Protein 5BPZ (pdb70)

Structure (mmCIF, N/CA/C/O backbone):
data_5BPZ
#
_entry.id   5BPZ
#
_cell.length_a   40.972
_cell.length_b   57.297
_cell.length_c   63.616
_cell.angle_alpha   90.000
_cell.angle_beta   90.000
_cell.angle_gamma   90.000
#
_symmetry.space_group_name_H-M   'P 21 21 2'
#
loop_
_entity.id
_entity.type
_entity.pdbx_description
1 polymer 'Anapc5 protein'
2 non-polymer 1,2-ETHANEDIOL
3 water water
#
loop_
_atom_site.group_PDB
_atom_site.id
_atom_site.type_symbol
_atom_site.label_atom_id
_atom_site.label_alt_id
_atom_site.label_comp_id
_atom_site.label_asym_id
_atom_site.label_entity_id
_atom_site.label_seq_id
_atom_site.pdbx_PDB_ins_code
_atom_site.Cartn_x
_atom_site.Cartn_y
_atom_site.Cartn_z
_atom_site.occupancy
_atom_site.B_iso_or_equiv
_atom_site.auth_seq_id
_atom_site.auth_comp_id
_atom_site.auth_asym_id
_atom_site.auth_atom_id
_atom_site.pdbx_PDB_model_num
ATOM 1 N N . TRP A 1 29 ? 20.782 24.182 23.763 1.00 79.78 29 TRP A N 1
ATOM 2 C CA . TRP A 1 29 ? 21.831 24.093 22.746 1.00 78.24 29 TRP A CA 1
ATOM 3 C C . TRP A 1 29 ? 21.936 22.686 22.130 1.00 72.89 29 TRP A C 1
ATOM 4 O O . TRP A 1 29 ? 22.250 22.560 20.945 1.00 70.04 29 TRP A O 1
ATOM 15 N N . VAL A 1 30 ? 21.661 21.641 22.931 1.00 64.94 30 VAL A N 1
ATOM 16 C CA . VAL A 1 30 ? 21.660 20.248 22.482 1.00 60.62 30 VAL A CA 1
ATOM 17 C C . VAL A 1 30 ? 20.330 20.031 21.757 1.00 58.94 30 VAL A C 1
ATOM 18 O O . VAL A 1 30 ? 19.274 20.219 22.358 1.00 58.93 30 VAL A O 1
ATOM 22 N N . THR A 1 31 ? 20.386 19.680 20.464 1.00 50.17 31 THR A N 1
ATOM 23 C CA . THR A 1 31 ? 19.196 19.448 19.641 1.00 47.55 31 THR A CA 1
ATOM 24 C C . THR A 1 31 ? 19.237 18.045 18.998 1.00 46.88 31 THR A C 1
ATOM 25 O O . THR A 1 31 ? 20.319 17.453 18.947 1.00 44.73 31 THR A O 1
ATOM 29 N N . PRO A 1 32 ? 18.100 17.517 18.451 1.00 41.77 32 PRO A N 1
ATOM 30 C CA . PRO A 1 32 ? 18.150 16.205 17.764 1.00 39.41 32 PRO A CA 1
ATOM 31 C C . PRO A 1 32 ? 19.166 16.121 16.609 1.00 40.32 32 PRO A C 1
ATOM 32 O O . PRO A 1 32 ? 19.714 15.044 16.374 1.00 38.79 32 PRO A O 1
ATOM 36 N N . TYR A 1 33 ? 19.451 17.247 15.916 1.00 36.17 33 TYR A N 1
ATOM 37 C CA . TYR A 1 33 ? 20.474 17.280 14.862 1.00 35.20 33 TYR A CA 1
ATOM 38 C C . TYR A 1 33 ? 21.867 17.024 15.474 1.00 37.54 33 TYR A C 1
ATOM 39 O O . TYR A 1 33 ? 22.655 16.253 14.913 1.00 35.60 33 TYR A O 1
ATOM 48 N N . LYS A 1 34 ? 22.165 17.699 16.609 1.00 34.33 34 LYS A N 1
ATOM 49 C CA . LYS A 1 34 ? 23.445 17.588 17.322 1.00 34.25 34 LYS A CA 1
ATOM 50 C C . LYS A 1 34 ? 23.658 16.158 17.820 1.00 37.03 34 LYS A C 1
ATOM 51 O O . LYS A 1 34 ? 24.777 15.665 17.746 1.00 36.06 34 LYS A O 1
ATOM 57 N N . ILE A 1 35 ? 22.572 15.485 18.276 1.00 34.18 35 ILE A N 1
ATOM 58 C CA . ILE A 1 35 ? 22.560 14.084 18.736 1.00 33.67 35 ILE A CA 1
ATOM 59 C C . ILE A 1 35 ? 22.934 13.177 17.559 1.00 34.76 35 ILE A C 1
ATOM 60 O O . ILE A 1 35 ? 23.773 12.281 17.695 1.00 34.79 35 ILE A O 1
ATOM 65 N N . SER A 1 36 ? 22.343 13.458 16.395 1.00 29.31 36 SER A N 1
ATOM 66 C CA . SER A 1 36 ? 22.579 12.740 15.144 1.00 27.89 36 SER A CA 1
ATOM 67 C C . SER A 1 36 ? 24.044 12.860 14.692 1.00 31.68 36 SER A C 1
ATOM 68 O O . SER A 1 36 ? 24.620 11.900 14.183 1.00 30.65 36 SER A O 1
ATOM 71 N N . VAL A 1 37 ? 24.662 14.018 14.947 1.00 30.60 37 VAL A N 1
ATOM 72 C CA . VAL A 1 37 ? 26.079 14.266 14.656 1.00 30.27 37 VAL A CA 1
ATOM 73 C C . VAL A 1 37 ? 26.955 13.432 15.618 1.00 34.74 37 VAL A C 1
ATOM 74 O O . VAL A 1 37 ? 27.934 12.825 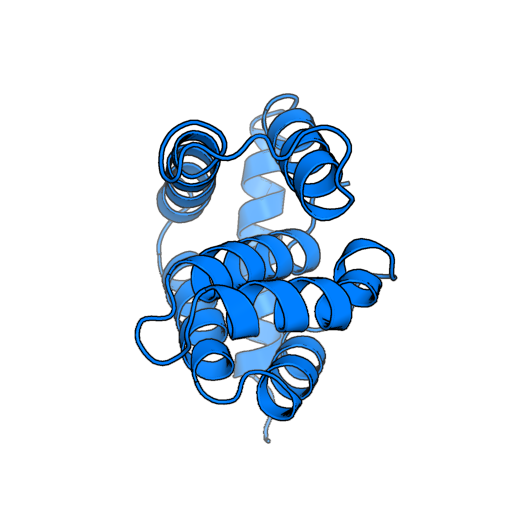15.183 1.00 33.76 37 VAL A O 1
ATOM 78 N N . LEU A 1 38 ? 26.553 13.347 16.898 1.00 31.83 38 LEU A N 1
ATOM 79 C CA . LEU A 1 38 ? 27.233 12.522 17.901 1.00 32.23 38 LEU A CA 1
ATOM 80 C C . LEU A 1 38 ? 27.165 11.053 17.491 1.00 35.85 38 LEU A C 1
ATOM 81 O O . LEU A 1 38 ? 28.178 10.372 17.558 1.00 36.85 38 LEU A O 1
ATOM 86 N N . VAL A 1 39 ? 25.983 10.583 1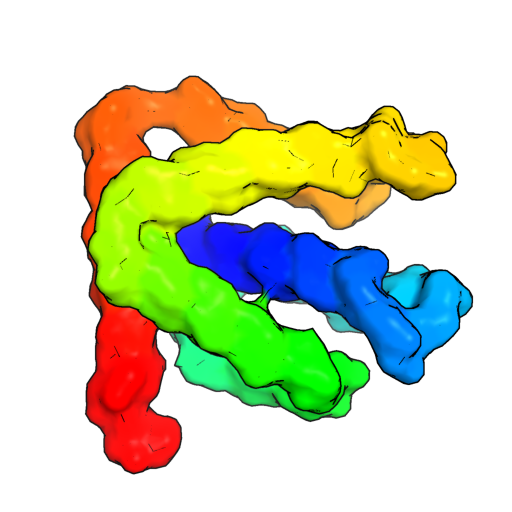7.021 1.00 33.39 39 VAL A N 1
ATOM 87 C CA . VAL A 1 39 ? 25.736 9.219 16.512 1.00 32.40 39 VAL A CA 1
ATOM 88 C C . VAL A 1 39 ? 26.689 8.984 15.318 1.00 35.62 39 VAL A C 1
ATOM 89 O O . VAL A 1 39 ? 27.340 7.940 15.248 1.00 35.65 39 VAL A O 1
ATOM 93 N N . LEU A 1 40 ? 26.7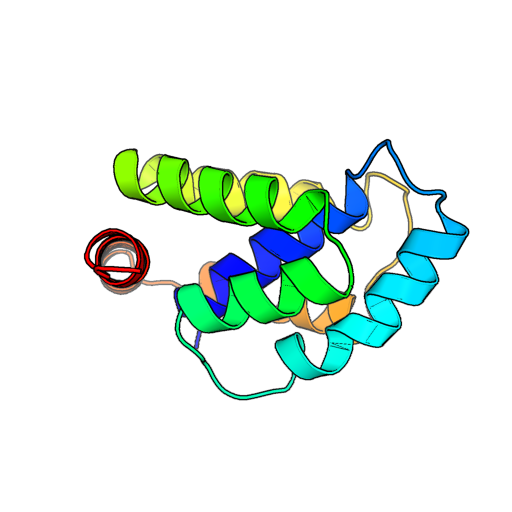79 9.969 14.403 1.00 30.49 40 LEU A N 1
ATOM 94 C CA . LEU A 1 40 ? 27.674 9.896 13.260 1.00 30.13 40 LEU A CA 1
ATOM 95 C C . LEU A 1 40 ? 29.143 9.785 13.700 1.00 33.79 40 LEU A C 1
ATOM 96 O O . LEU A 1 40 ? 29.868 8.936 13.175 1.00 31.58 40 LEU A O 1
ATOM 101 N N . LEU A 1 41 ? 29.561 10.605 14.677 1.00 32.17 41 LEU A N 1
ATOM 102 C CA . LEU A 1 41 ? 30.933 10.557 15.182 1.00 33.81 41 LEU A CA 1
ATOM 103 C C . LEU A 1 41 ? 31.219 9.205 15.819 1.00 37.32 41 LEU A C 1
ATOM 104 O O . LEU A 1 41 ? 32.262 8.615 15.548 1.00 37.67 41 LEU A O 1
ATOM 109 N N . SER A 1 42 ? 30.252 8.670 16.573 1.00 34.45 42 SER A N 1
ATOM 110 C CA . SER A 1 42 ? 30.372 7.356 17.207 1.00 35.13 42 SER A CA 1
ATOM 111 C C . SER A 1 42 ? 30.504 6.236 16.157 1.00 39.29 42 SER A C 1
ATOM 112 O O . SER A 1 42 ? 31.425 5.417 16.250 1.00 38.30 42 SER A O 1
ATOM 115 N N . GLU A 1 43 ? 29.598 6.229 15.148 1.00 34.99 43 GLU A N 1
ATOM 116 C CA . GLU A 1 43 ? 29.586 5.250 14.065 1.00 34.51 43 GLU A CA 1
ATOM 117 C C . GLU A 1 43 ? 30.832 5.320 13.199 1.00 38.80 43 GLU A C 1
ATOM 118 O O . GLU A 1 43 ? 31.293 4.287 12.710 1.00 38.68 43 GLU A O 1
ATOM 124 N N . MET A 1 44 ? 31.399 6.521 13.039 1.00 36.44 44 MET A N 1
ATOM 125 C CA . MET A 1 44 ? 32.623 6.697 12.263 1.00 36.82 44 MET A CA 1
ATOM 126 C C . MET A 1 44 ? 33.814 6.036 12.962 1.00 38.96 44 MET A C 1
ATOM 127 O O . MET A 1 44 ? 34.607 5.379 12.298 1.00 38.52 44 MET A O 1
ATOM 132 N N . SER A 1 45 ? 33.927 6.188 14.298 1.00 35.49 45 SER A N 1
ATOM 133 C CA . SER A 1 45 ? 35.036 5.608 15.049 1.00 36.09 45 SER A CA 1
ATOM 134 C C . SER A 1 45 ? 34.972 4.081 15.120 1.00 40.26 45 SER A C 1
ATOM 135 O O . SER A 1 45 ? 36.004 3.439 15.198 1.00 40.54 45 SER A O 1
ATOM 138 N N . LYS A 1 46 ? 33.773 3.515 15.049 1.00 37.50 46 LYS A N 1
ATOM 139 C CA . LYS A 1 46 ? 33.510 2.078 15.141 1.00 37.74 46 LYS A CA 1
ATOM 140 C C . LYS A 1 46 ? 33.614 1.339 13.803 1.00 41.76 46 LYS A C 1
ATOM 141 O O . LYS A 1 46 ? 33.712 0.113 13.811 1.00 44.79 46 LYS A O 1
ATOM 147 N N . ASN A 1 47 ? 33.534 2.057 12.668 1.00 35.80 47 ASN A N 1
ATOM 148 C CA . ASN A 1 47 ? 33.552 1.487 11.312 1.00 35.39 47 ASN A CA 1
ATOM 149 C C . ASN A 1 47 ? 34.681 0.455 11.109 1.00 36.51 47 ASN A C 1
ATOM 150 O O . ASN A 1 47 ? 35.855 0.804 11.124 1.00 34.79 47 ASN A O 1
ATOM 155 N N . THR A 1 48 ? 34.309 -0.813 10.952 1.00 32.70 48 THR A N 1
ATOM 156 C CA . THR A 1 48 ? 35.257 -1.919 10.777 1.00 33.53 48 THR A CA 1
ATOM 157 C C . THR A 1 48 ? 35.718 -2.093 9.309 1.00 38.15 48 THR A C 1
ATOM 158 O O . THR A 1 48 ? 36.574 -2.930 9.040 1.00 38.36 48 THR A O 1
ATOM 162 N N . LYS A 1 49 ? 35.145 -1.324 8.370 1.00 36.53 49 LYS A N 1
ATOM 163 C CA . LYS A 1 49 ? 35.426 -1.479 6.940 1.00 37.77 49 LYS A CA 1
ATOM 164 C C . LYS A 1 49 ? 36.414 -0.465 6.365 1.00 41.79 49 LYS A C 1
ATOM 165 O O . LYS A 1 49 ? 36.772 -0.575 5.189 1.00 43.53 49 LYS A O 1
ATOM 171 N N . ILE A 1 50 ? 36.900 0.478 7.186 1.00 36.98 50 ILE A N 1
ATOM 172 C CA . ILE A 1 50 ? 37.910 1.455 6.771 1.00 36.93 50 ILE A CA 1
ATOM 173 C C . ILE A 1 50 ? 39.041 1.514 7.794 1.00 38.06 50 ILE A C 1
ATOM 174 O O . ILE A 1 50 ? 38.835 1.226 8.977 1.00 35.92 50 ILE A O 1
ATOM 179 N N . SER A 1 51 ? 40.239 1.856 7.330 1.00 34.63 51 SER A N 1
ATOM 180 C CA . SER A 1 51 ? 41.429 1.938 8.169 1.00 34.41 51 SER A CA 1
ATOM 181 C C . SER A 1 51 ? 41.373 3.161 9.094 1.00 39.04 51 SER A C 1
ATOM 182 O O . SER A 1 51 ? 40.599 4.095 8.842 1.00 38.92 51 SER A O 1
ATOM 185 N N . LEU A 1 52 ? 42.231 3.179 10.124 1.00 34.88 52 LEU A N 1
ATOM 186 C CA . LEU A 1 52 ? 42.343 4.314 11.046 1.00 35.55 52 LEU A CA 1
ATOM 187 C C .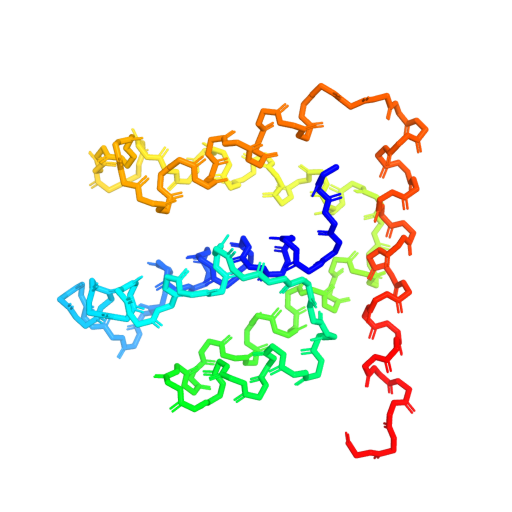 LEU A 1 52 ? 42.785 5.604 10.290 1.00 40.06 52 LEU A C 1
ATOM 188 O O . LEU A 1 52 ? 42.278 6.692 10.572 1.00 39.93 52 LEU A O 1
ATOM 193 N N . VAL A 1 53 ? 43.673 5.459 9.297 1.00 36.28 53 VAL A N 1
ATOM 194 C CA . VAL A 1 53 ? 44.115 6.573 8.465 1.00 37.22 53 VAL A CA 1
ATOM 195 C C . VAL A 1 53 ? 42.910 7.200 7.711 1.00 41.57 53 VAL A C 1
ATOM 196 O O . VAL A 1 53 ? 42.724 8.417 7.761 1.00 41.91 53 VAL A O 1
ATOM 200 N N . GLU A 1 54 ? 42.075 6.358 7.066 1.00 39.01 54 GLU A N 1
ATOM 201 C CA . GLU A 1 54 ? 40.872 6.769 6.326 1.00 38.92 54 GLU A CA 1
ATOM 202 C C . GLU A 1 54 ? 39.869 7.434 7.275 1.00 41.53 54 GLU A C 1
ATOM 203 O O . GLU A 1 54 ? 39.210 8.388 6.884 1.00 42.17 54 GLU A O 1
ATOM 209 N N . LYS A 1 55 ? 39.783 6.948 8.526 1.00 36.76 55 LYS A N 1
ATOM 210 C CA . LYS A 1 55 ? 38.905 7.500 9.570 1.00 35.59 55 LYS A CA 1
ATOM 211 C C . LYS A 1 55 ? 39.338 8.915 9.931 1.00 40.13 55 LYS A C 1
ATOM 212 O O . LYS A 1 55 ? 38.487 9.774 10.123 1.00 39.27 55 LYS A O 1
ATOM 218 N N . ARG A 1 56 ? 40.667 9.149 10.016 1.00 38.30 56 ARG A N 1
ATOM 219 C CA . ARG A 1 56 ? 41.240 10.451 10.336 1.00 40.01 56 ARG A CA 1
ATOM 220 C C . ARG A 1 56 ? 40.947 11.463 9.225 1.00 46.21 56 ARG A C 1
ATOM 221 O O . ARG A 1 56 ? 40.599 12.608 9.525 1.00 46.39 56 ARG A O 1
ATOM 229 N N . ARG A 1 57 ? 40.991 11.004 7.950 1.00 44.14 57 ARG A N 1
ATOM 230 C CA . ARG A 1 57 ? 40.681 11.814 6.768 1.00 45.74 57 ARG A CA 1
ATOM 231 C C . ARG A 1 57 ? 39.199 12.177 6.795 1.00 51.42 57 ARG A C 1
ATOM 232 O O . ARG A 1 57 ? 38.860 13.340 6.615 1.00 53.26 57 ARG A O 1
ATOM 240 N N . LEU A 1 58 ? 38.323 11.187 7.051 1.00 47.73 58 LEU A N 1
ATOM 241 C CA . LEU A 1 58 ? 36.876 11.389 7.112 1.00 48.01 58 LEU A CA 1
ATOM 242 C C . LEU A 1 58 ? 36.435 12.339 8.226 1.00 53.95 58 LEU A C 1
ATOM 243 O O . LEU A 1 58 ? 35.494 13.104 8.015 1.00 54.49 58 LEU A O 1
ATOM 248 N N . ASN A 1 59 ? 37.132 12.324 9.387 1.00 49.07 59 ASN A N 1
ATOM 249 C CA . ASN A 1 59 ? 36.861 13.229 10.509 1.00 48.29 59 ASN A CA 1
ATOM 250 C C . ASN A 1 59 ? 37.134 14.687 10.128 1.00 54.45 59 ASN A C 1
ATOM 251 O O . ASN A 1 59 ? 36.504 15.581 10.694 1.00 54.33 59 ASN A O 1
ATOM 256 N N . LYS A 1 60 ? 38.068 14.926 9.171 1.00 52.35 60 LYS A N 1
ATOM 257 C CA . LYS A 1 60 ? 38.387 16.265 8.666 1.00 53.70 60 LYS A CA 1
ATOM 258 C C . LYS A 1 60 ? 37.249 16.729 7.734 1.00 55.98 60 LYS A C 1
ATOM 259 O O . LYS A 1 60 ? 36.825 17.882 7.802 1.00 56.04 60 LYS A O 1
ATOM 265 N N . GLN A 1 61 ? 36.774 15.826 6.862 1.00 51.63 61 GLN A N 1
ATOM 266 C CA . GLN A 1 61 ? 35.715 16.085 5.888 1.00 52.28 61 GLN A CA 1
ATOM 267 C C . GLN A 1 61 ? 34.369 16.410 6.565 1.00 54.46 61 GLN A C 1
ATOM 268 O O . GLN A 1 61 ? 33.580 17.183 6.018 1.00 54.43 61 GLN A O 1
ATOM 274 N N . ILE A 1 62 ? 34.144 15.853 7.770 1.00 49.83 62 ILE A N 1
ATOM 275 C CA . ILE A 1 62 ? 32.911 15.975 8.549 1.00 48.04 62 ILE A CA 1
ATOM 276 C C . ILE A 1 62 ? 32.822 17.268 9.385 1.00 50.79 62 ILE A C 1
ATOM 277 O O . ILE A 1 62 ? 31.706 17.659 9.735 1.00 49.93 62 ILE A O 1
ATOM 282 N N . LEU A 1 63 ? 33.960 17.951 9.649 1.00 47.38 63 LEU A N 1
ATOM 283 C CA . LEU A 1 63 ? 34.031 19.167 10.477 1.00 48.04 63 LEU A CA 1
ATOM 284 C C . LEU A 1 63 ? 32.929 20.236 10.211 1.00 51.22 63 LEU A C 1
ATOM 285 O O . LEU A 1 63 ? 32.376 20.697 11.213 1.00 50.91 63 LEU A O 1
ATOM 290 N N . PRO A 1 64 ? 32.532 20.613 8.953 1.00 46.49 64 PRO A N 1
ATOM 291 C CA . PRO A 1 64 ? 31.439 21.604 8.788 1.00 45.88 64 PRO A CA 1
ATOM 292 C C . PRO A 1 64 ? 30.083 21.236 9.418 1.00 45.58 64 PRO A C 1
ATOM 293 O O . PRO A 1 64 ? 29.288 22.133 9.673 1.00 46.38 64 PRO A O 1
ATOM 297 N N . LEU A 1 65 ? 29.816 19.936 9.656 1.00 38.67 65 LEU A N 1
ATOM 298 C CA . LEU A 1 65 ? 28.585 19.446 10.284 1.00 37.14 65 LEU A CA 1
ATOM 299 C C . LEU A 1 65 ? 28.535 19.800 11.781 1.00 43.61 65 LEU A C 1
ATOM 300 O O . LEU A 1 65 ? 27.453 19.990 12.337 1.00 42.49 65 LEU A O 1
ATOM 305 N N . LEU A 1 66 ? 29.713 19.880 12.417 1.00 42.24 66 LEU A N 1
ATOM 306 C CA . LEU A 1 66 ? 29.890 20.182 13.833 1.00 44.02 66 LEU A CA 1
ATOM 307 C C . LEU A 1 66 ? 29.793 21.686 14.073 1.00 51.92 66 LEU A C 1
ATOM 308 O O . LEU A 1 66 ? 29.364 22.124 15.141 1.00 52.07 66 LEU A O 1
ATOM 313 N N . GLN A 1 67 ? 30.187 22.467 13.064 1.00 51.68 67 GLN A N 1
ATOM 314 C CA . GLN A 1 67 ? 30.245 23.926 13.088 1.00 55.44 67 GLN A CA 1
ATOM 315 C C . GLN A 1 67 ? 29.023 24.635 12.476 1.00 60.36 67 GLN A C 1
ATOM 316 O O . GLN A 1 67 ? 28.739 25.777 12.837 1.00 63.34 67 GLN A O 1
ATOM 322 N N . GLY A 1 68 ? 28.338 23.968 11.554 1.00 54.48 68 GLY A N 1
ATOM 323 C CA . GLY A 1 68 ? 27.210 24.533 10.822 1.00 54.96 68 GLY A CA 1
ATOM 324 C C . GLY A 1 68 ? 25.880 24.594 11.550 1.00 57.68 68 GLY A C 1
ATOM 325 O O . GLY A 1 68 ? 25.782 24.194 12.716 1.00 56.90 68 GLY A O 1
ATOM 326 N N . PRO A 1 69 ? 24.824 25.104 10.872 1.00 53.33 69 PRO A N 1
ATOM 327 C CA . PRO A 1 69 ? 23.502 25.160 11.522 1.00 52.39 69 PRO A CA 1
ATOM 328 C C . PRO A 1 69 ? 22.783 23.815 11.457 1.00 51.22 69 PRO A C 1
ATOM 329 O O . PRO A 1 69 ? 23.226 22.914 10.746 1.00 47.64 69 PRO A O 1
ATOM 333 N N . ASP A 1 70 ? 21.681 23.675 12.218 1.00 47.06 70 ASP A N 1
ATOM 334 C CA . ASP A 1 70 ? 20.876 22.453 12.258 1.00 43.73 70 ASP A CA 1
ATOM 335 C C . ASP A 1 70 ? 20.215 22.209 10.914 1.00 45.04 70 ASP A C 1
ATOM 336 O O . ASP A 1 70 ? 19.842 23.156 10.224 1.00 46.43 70 ASP A O 1
ATOM 341 N N . MET A 1 71 ? 20.093 20.940 10.537 1.00 38.17 71 MET A N 1
ATOM 342 C CA . MET A 1 71 ? 19.422 20.538 9.302 1.00 37.28 71 MET A CA 1
ATOM 343 C C . MET A 1 71 ? 18.541 19.329 9.620 1.00 39.40 71 MET A C 1
ATOM 344 O O . MET A 1 71 ? 18.690 18.741 10.683 1.00 37.88 71 MET A O 1
ATOM 349 N N . THR A 1 72 ? 17.632 18.961 8.709 1.00 36.86 72 THR A N 1
ATOM 350 C CA . THR A 1 72 ? 16.756 17.800 8.890 1.00 35.44 72 THR A CA 1
ATOM 351 C C . THR A 1 72 ? 17.593 16.499 8.878 1.00 37.33 72 THR A C 1
ATOM 352 O O . THR A 1 72 ? 18.701 16.479 8.326 1.00 36.06 72 THR A O 1
ATOM 356 N N . LEU A 1 73 ? 17.045 15.407 9.444 1.00 32.57 73 LEU A N 1
ATOM 357 C CA . LEU A 1 73 ? 17.715 14.111 9.414 1.00 31.42 73 LEU A CA 1
ATOM 358 C C . LEU A 1 73 ? 17.942 13.650 7.937 1.00 36.08 73 LEU A C 1
ATOM 359 O O . LEU A 1 73 ? 18.988 13.098 7.625 1.00 35.77 73 LEU A O 1
ATOM 364 N N . SER A 1 74 ? 16.960 13.894 7.060 1.00 33.72 74 SER A N 1
ATOM 365 C CA . SER A 1 74 ? 16.971 13.544 5.637 1.00 34.84 74 SER A CA 1
ATOM 366 C C . SER A 1 74 ? 18.192 14.133 4.931 1.00 37.06 74 SER A C 1
ATOM 367 O O . SER A 1 74 ? 18.889 13.403 4.223 1.00 37.25 74 SER A O 1
ATOM 370 N N . LYS A 1 75 ? 18.490 15.426 5.185 1.00 32.75 75 LYS A N 1
ATOM 371 C CA . LYS A 1 75 ? 19.645 16.110 4.603 1.00 32.62 75 LYS A CA 1
ATOM 372 C C . LYS A 1 75 ? 20.953 15.573 5.162 1.00 34.90 75 LYS A C 1
ATOM 373 O O . LYS A 1 75 ? 21.893 15.346 4.400 1.00 33.99 75 LYS A O 1
ATOM 379 N N . LEU A 1 76 ? 21.009 15.355 6.483 1.00 30.88 76 LEU A N 1
ATOM 380 C CA . LEU A 1 76 ? 22.197 14.818 7.137 1.00 29.62 76 LEU A CA 1
ATOM 381 C C . LEU A 1 76 ? 22.557 13.445 6.586 1.00 33.61 76 LEU A C 1
ATOM 382 O O . LEU A 1 76 ? 23.715 13.233 6.247 1.00 34.69 76 LEU A O 1
ATOM 387 N N . ILE A 1 77 ? 21.572 12.543 6.441 1.00 30.19 77 ILE A N 1
ATOM 388 C CA . ILE A 1 77 ? 21.795 11.190 5.896 1.00 30.48 77 ILE A CA 1
ATOM 389 C C . ILE A 1 77 ? 22.293 11.263 4.450 1.00 35.27 77 ILE A C 1
ATOM 390 O O . ILE A 1 77 ? 23.175 10.489 4.078 1.00 36.74 77 ILE A O 1
ATOM 395 N N . LYS A 1 78 ? 21.749 12.205 3.644 1.00 32.86 78 LYS A N 1
ATOM 396 C CA . LYS A 1 78 ? 22.165 12.390 2.248 1.00 34.81 78 LYS A CA 1
ATOM 397 C C . LYS A 1 78 ? 23.640 12.791 2.177 1.00 38.36 78 LYS A C 1
ATOM 398 O O . LYS A 1 78 ? 24.386 12.201 1.412 1.00 39.19 78 LYS A O 1
ATOM 404 N N . ILE A 1 79 ? 24.074 13.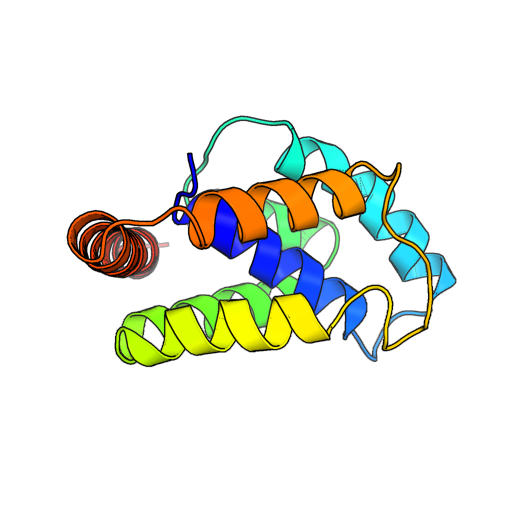699 3.058 1.00 35.86 79 ILE A N 1
ATOM 405 C CA . ILE A 1 79 ? 25.473 14.132 3.159 1.00 36.58 79 ILE A CA 1
ATOM 406 C C . ILE A 1 79 ? 26.384 12.957 3.553 1.00 42.33 79 ILE A C 1
ATOM 407 O O . ILE A 1 79 ? 27.406 12.741 2.902 1.00 45.22 79 ILE A O 1
ATOM 412 N N . VAL A 1 80 ? 26.005 12.198 4.601 1.00 37.24 80 VAL A N 1
ATOM 413 C CA . VAL A 1 80 ? 26.760 11.041 5.110 1.00 36.60 80 VAL A CA 1
ATOM 414 C C . VAL A 1 80 ? 26.883 9.942 4.033 1.00 41.83 80 VAL A C 1
ATOM 415 O O . VAL A 1 80 ? 27.938 9.330 3.926 1.00 41.25 80 VAL A O 1
ATOM 419 N N . GLU A 1 81 ? 25.824 9.730 3.221 1.00 39.92 81 GLU A N 1
ATOM 420 C CA . GLU A 1 81 ? 25.792 8.752 2.122 1.00 43.82 81 GLU A CA 1
ATOM 421 C C . GLU A 1 81 ? 26.867 9.047 1.074 1.00 51.21 81 GLU A C 1
ATOM 422 O O . GLU A 1 81 ? 27.426 8.120 0.493 1.00 52.50 81 GLU A O 1
ATOM 428 N N . GLU A 1 82 ? 27.151 10.340 0.839 1.00 49.83 82 GLU A N 1
ATOM 429 C CA . GLU A 1 82 ? 28.144 10.779 -0.139 1.00 53.58 82 GLU A CA 1
ATOM 430 C C . GLU A 1 82 ? 29.589 10.461 0.236 1.00 61.39 82 GLU A C 1
ATOM 431 O O . GLU A 1 82 ? 30.349 10.065 -0.642 1.00 64.82 82 GLU A O 1
ATOM 437 N N . CYS A 1 83 ? 29.982 10.664 1.506 1.00 57.99 83 CYS A N 1
ATOM 438 C CA . CYS A 1 83 ? 31.369 10.452 1.929 1.00 60.70 83 CYS A CA 1
ATOM 439 C C . CYS A 1 83 ? 31.613 9.153 2.711 1.00 64.43 83 CYS A C 1
ATOM 440 O O . CYS A 1 83 ? 32.697 8.586 2.591 1.00 65.17 83 CYS A O 1
ATOM 443 N N . CYS A 1 84 ? 30.636 8.705 3.522 1.00 59.63 84 CYS A N 1
ATOM 444 C CA . CYS A 1 84 ? 30.717 7.473 4.315 1.00 59.78 84 CYS A CA 1
ATOM 445 C C . CYS A 1 84 ? 29.497 6.586 3.946 1.00 59.38 84 CYS A C 1
ATOM 446 O O . CYS A 1 84 ? 28.543 6.521 4.726 1.00 54.76 84 CYS A O 1
ATOM 449 N N . PRO A 1 85 ? 29.461 5.938 2.759 1.00 58.62 85 PRO A N 1
ATOM 450 C CA . PRO A 1 85 ? 28.261 5.157 2.382 1.00 59.52 85 PRO A CA 1
ATOM 451 C C . PRO A 1 85 ? 27.858 4.037 3.345 1.00 62.59 85 PRO A C 1
ATOM 452 O O . PRO A 1 85 ? 26.664 3.765 3.477 1.00 61.72 85 PRO A O 1
ATOM 456 N N . ASN A 1 86 ? 28.843 3.431 4.044 1.00 60.07 86 ASN A N 1
ATOM 457 C CA . ASN A 1 86 ? 28.638 2.366 5.032 1.00 61.00 86 ASN A CA 1
ATOM 458 C C . ASN A 1 86 ? 27.830 2.871 6.238 1.00 61.15 86 ASN A C 1
ATOM 459 O O . ASN A 1 86 ? 26.708 2.400 6.466 1.00 62.76 86 ASN A O 1
ATOM 464 N N . VAL A 1 87 ? 28.387 3.861 6.970 1.00 51.68 87 VAL A N 1
ATOM 465 C CA . VAL A 1 87 ? 27.849 4.386 8.226 1.00 47.75 87 VAL A CA 1
ATOM 466 C C . VAL A 1 87 ? 26.524 5.150 8.073 1.00 47.57 87 VAL A C 1
ATOM 467 O O . VAL A 1 87 ? 25.823 5.249 9.066 1.00 45.21 87 VAL A O 1
ATOM 471 N N . SER A 1 88 ? 26.176 5.684 6.885 1.00 45.00 88 SER A N 1
ATOM 472 C CA . SER A 1 88 ? 24.914 6.427 6.691 1.00 43.83 88 SER A CA 1
ATOM 473 C C . SER A 1 88 ? 23.683 5.669 7.208 1.00 47.67 88 SER A C 1
ATOM 474 O O . SER A 1 88 ? 22.890 6.241 7.966 1.00 45.61 88 SER A O 1
ATOM 477 N N . SER A 1 89 ? 23.571 4.366 6.855 1.00 45.79 89 SER A N 1
ATOM 478 C CA . SER A 1 89 ? 22.476 3.499 7.283 1.00 46.46 89 SER A CA 1
ATOM 479 C C . SER A 1 89 ? 22.557 3.222 8.767 1.00 47.78 89 SER A C 1
ATOM 480 O O . SER A 1 89 ? 21.530 3.244 9.440 1.00 48.12 89 SER A O 1
ATOM 483 N N . SER A 1 90 ? 23.769 2.963 9.281 1.00 42.84 90 SER A N 1
ATOM 484 C CA . SER A 1 90 ? 24.012 2.666 10.690 1.00 42.33 90 SER A CA 1
ATOM 485 C C . SER A 1 90 ? 23.618 3.843 11.564 1.00 42.74 90 SER A C 1
ATOM 486 O O . SER A 1 90 ? 23.084 3.642 12.654 1.00 44.16 90 SER A O 1
ATOM 489 N N . VAL A 1 91 ? 23.888 5.064 11.088 1.00 36.16 91 VAL A N 1
ATOM 490 C CA . VAL A 1 91 ? 23.544 6.317 11.758 1.00 34.01 91 VAL A CA 1
ATOM 491 C C . VAL A 1 91 ? 22.015 6.423 11.795 1.00 36.72 91 VAL A C 1
ATOM 492 O O . VAL A 1 91 ? 21.443 6.621 12.870 1.00 35.90 91 VAL A O 1
ATOM 496 N N . HIS A 1 92 ? 21.372 6.246 10.621 1.00 34.34 92 HIS A N 1
ATOM 497 C CA . HIS A 1 92 ? 19.923 6.314 10.439 1.00 36.43 92 HIS A CA 1
ATOM 498 C C . HIS A 1 92 ? 19.154 5.342 11.351 1.00 41.78 92 HIS A C 1
ATOM 499 O O . HIS A 1 92 ? 18.222 5.769 12.040 1.00 41.33 92 HIS A O 1
ATOM 506 N N . ILE A 1 93 ? 19.576 4.059 11.388 1.00 40.51 93 ILE A N 1
ATOM 507 C CA . ILE A 1 93 ? 18.947 3.005 12.199 1.00 42.90 93 ILE A CA 1
ATOM 508 C C . ILE A 1 93 ? 19.204 3.221 13.700 1.00 46.31 93 ILE A C 1
ATOM 509 O O . ILE A 1 93 ? 18.348 2.867 14.508 1.00 48.09 93 ILE A O 1
ATOM 514 N N . ARG A 1 94 ? 20.363 3.788 14.077 1.00 41.56 94 ARG A N 1
ATOM 515 C CA . ARG A 1 94 ? 20.664 4.048 15.491 1.00 42.17 94 ARG A CA 1
ATOM 516 C C . ARG A 1 94 ? 19.695 5.100 16.059 1.00 44.93 94 ARG A C 1
ATOM 517 O O . ARG A 1 94 ? 19.218 4.939 17.182 1.00 46.81 94 ARG A O 1
ATOM 525 N N . ILE A 1 95 ? 19.422 6.169 15.285 1.00 38.32 95 ILE A N 1
ATOM 526 C CA . ILE A 1 95 ? 18.482 7.225 15.668 1.00 37.89 95 ILE A CA 1
ATOM 527 C C . ILE A 1 95 ? 17.080 6.626 15.697 1.00 43.89 95 ILE A C 1
ATOM 528 O O . ILE A 1 95 ? 16.381 6.794 16.693 1.00 45.95 95 ILE A O 1
ATOM 533 N N . LYS A 1 96 ? 16.723 5.842 14.656 1.00 41.70 96 LYS A N 1
ATOM 534 C CA . LYS A 1 96 ? 15.456 5.105 14.540 1.00 45.02 96 LYS A CA 1
ATOM 535 C C . LYS A 1 96 ? 15.157 4.286 15.814 1.00 52.96 96 LYS A C 1
ATOM 536 O O . LYS A 1 96 ? 14.052 4.380 16.338 1.00 52.74 96 LYS A O 1
ATOM 542 N N . LEU A 1 97 ? 16.150 3.504 16.306 1.00 52.54 97 LEU A N 1
ATOM 543 C CA . LEU A 1 97 ? 16.014 2.663 17.500 1.00 56.83 97 LEU A CA 1
ATOM 544 C C . LEU A 1 97 ? 15.898 3.482 18.775 1.00 62.38 97 LEU A C 1
ATOM 545 O O . LEU A 1 97 ? 15.171 3.088 19.683 1.00 65.98 97 LEU A O 1
ATOM 550 N N . MET A 1 98 ? 16.609 4.619 18.841 1.00 56.67 98 MET A N 1
ATOM 551 C CA . MET A 1 98 ? 16.551 5.541 19.973 1.00 56.87 98 MET A CA 1
ATOM 552 C C . MET A 1 98 ? 15.155 6.177 20.046 1.00 60.70 98 MET A C 1
ATOM 553 O O . MET A 1 98 ? 14.559 6.215 21.120 1.00 63.50 98 MET A O 1
ATOM 558 N N . ALA A 1 99 ? 14.630 6.635 18.887 1.00 53.87 99 ALA A N 1
ATOM 559 C CA . ALA A 1 99 ? 13.313 7.260 18.731 1.00 53.38 99 ALA A CA 1
ATOM 560 C C . ALA A 1 99 ? 12.171 6.257 18.950 1.00 60.19 99 ALA A C 1
ATOM 561 O O . ALA A 1 99 ? 11.159 6.613 19.556 1.00 61.54 99 ALA A O 1
ATOM 563 N N . GLU A 1 100 ? 12.345 5.002 18.489 1.00 58.37 100 GLU A N 1
ATOM 564 C CA . GLU A 1 100 ? 11.352 3.927 18.649 1.00 62.55 100 GLU A CA 1
ATOM 565 C C . GLU A 1 100 ? 11.500 3.180 19.986 1.00 71.18 100 GLU A C 1
ATOM 566 O O . GLU A 1 100 ? 10.744 2.244 20.257 1.00 75.81 100 GLU A O 1
ATOM 572 N N . GLY A 1 101 ? 12.443 3.628 20.816 1.00 66.00 101 GLY A N 1
ATOM 573 C CA . GLY A 1 101 ? 12.693 3.062 22.136 1.00 69.85 101 GLY A CA 1
ATOM 574 C C . GLY A 1 101 ? 11.988 3.836 23.233 1.00 75.65 101 GLY A C 1
ATOM 575 O O . GLY A 1 101 ? 10.780 4.084 23.147 1.00 76.86 101 GLY A O 1
ATOM 576 N N . GLU A 1 102 ? 12.748 4.230 24.269 1.00 71.93 102 GLU A N 1
ATOM 577 C CA . GLU A 1 102 ? 12.269 4.998 25.428 1.00 74.39 102 GLU A CA 1
ATOM 578 C C . GLU A 1 102 ? 13.298 6.079 25.783 1.00 73.77 102 GLU A C 1
ATOM 579 O O . GLU A 1 102 ? 14.385 6.079 25.206 1.00 69.25 102 GLU A O 1
ATOM 585 N N . LEU A 1 103 ? 12.963 6.996 26.724 1.00 72.28 103 LEU A N 1
ATOM 586 C CA . LEU A 1 103 ? 13.859 8.072 27.165 1.00 70.62 103 LEU A CA 1
ATOM 587 C C . LEU A 1 103 ? 15.220 7.521 27.600 1.00 73.85 103 LEU A C 1
ATOM 588 O O . LEU A 1 103 ? 16.238 8.094 27.225 1.00 68.57 103 LEU A O 1
ATOM 593 N N . LYS A 1 104 ? 15.228 6.378 28.331 1.00 76.16 104 LYS A N 1
ATOM 594 C CA . LYS A 1 104 ? 16.436 5.682 28.804 1.00 77.71 104 LYS A CA 1
ATOM 595 C C . LYS A 1 104 ? 17.446 5.377 27.685 1.00 77.13 104 LYS A C 1
ATOM 596 O O . LYS A 1 104 ? 18.648 5.391 27.941 1.00 76.21 104 LYS A O 1
ATOM 602 N N . ASP A 1 105 ? 16.952 5.116 26.454 1.00 70.33 105 ASP A N 1
ATOM 603 C CA . ASP A 1 105 ? 17.782 4.803 25.290 1.00 65.65 105 ASP A CA 1
ATOM 604 C C . ASP A 1 105 ? 18.618 5.992 24.833 1.00 63.16 105 ASP A C 1
ATOM 605 O O . ASP A 1 105 ? 19.742 5.794 24.371 1.00 60.15 105 ASP A O 1
ATOM 610 N N . MET A 1 106 ? 18.088 7.226 25.002 1.00 57.97 106 MET A N 1
ATOM 611 C CA . MET A 1 106 ? 18.807 8.458 24.683 1.00 53.89 106 MET A CA 1
ATOM 612 C C . MET A 1 106 ? 19.862 8.710 25.767 1.00 59.44 106 MET A C 1
ATOM 613 O O . MET A 1 106 ? 20.998 9.028 25.434 1.00 56.96 106 MET A O 1
ATOM 618 N N . GLU A 1 107 ? 19.491 8.517 27.056 1.00 61.30 107 GLU A N 1
ATOM 619 C CA . GLU A 1 107 ? 20.365 8.671 28.232 1.00 64.08 107 GLU A CA 1
ATOM 620 C C . GLU A 1 107 ? 21.532 7.674 28.187 1.00 68.32 107 GLU A C 1
ATOM 621 O O . GLU A 1 107 ? 22.660 8.036 28.533 1.00 68.91 107 GLU A O 1
ATOM 627 N N . GLN A 1 108 ? 21.255 6.425 27.757 1.00 64.70 108 GLN A N 1
ATOM 628 C CA . GLN A 1 108 ? 22.244 5.356 27.616 1.00 65.02 108 GLN A CA 1
ATOM 629 C C . GLN A 1 108 ? 23.224 5.672 26.480 1.00 64.46 108 GLN A C 1
ATOM 630 O O . GLN A 1 108 ? 24.392 5.309 26.581 1.00 65.14 108 GLN A O 1
ATOM 636 N N . PHE A 1 109 ? 22.754 6.344 25.408 1.00 56.75 109 PHE A N 1
ATOM 637 C CA . PHE A 1 109 ? 23.623 6.750 24.297 1.00 51.05 109 PHE A CA 1
ATOM 638 C C . PHE A 1 109 ? 24.658 7.764 24.801 1.00 54.96 109 PHE A C 1
ATOM 639 O O . PHE A 1 109 ? 25.835 7.656 24.457 1.00 52.00 109 PHE A O 1
ATOM 647 N N . PHE A 1 110 ? 24.205 8.744 25.606 1.00 54.79 110 PHE A N 1
ATOM 648 C CA . PHE A 1 110 ? 25.051 9.783 26.191 1.00 55.83 110 PHE A CA 1
ATOM 649 C C . PHE A 1 110 ? 26.087 9.214 27.160 1.00 63.73 110 PHE A C 1
ATOM 650 O O . PHE A 1 110 ? 27.236 9.660 27.128 1.00 62.61 110 PHE A O 1
ATOM 658 N N . ASP A 1 111 ? 25.692 8.211 27.985 1.00 65.24 111 ASP A N 1
ATOM 659 C CA . ASP A 1 111 ? 26.570 7.530 28.950 1.00 69.49 111 ASP A CA 1
ATOM 660 C C . ASP A 1 111 ? 27.677 6.767 28.212 1.00 71.72 111 ASP A C 1
ATOM 661 O O . ASP A 1 111 ? 28.856 6.946 28.522 1.00 72.05 111 ASP A O 1
ATOM 666 N N . ASP A 1 112 ? 27.287 5.931 27.224 1.00 66.70 112 ASP A N 1
ATOM 667 C CA . ASP A 1 112 ? 28.196 5.128 26.399 1.00 65.37 112 ASP A CA 1
ATOM 668 C C . ASP A 1 112 ? 29.152 5.987 25.571 1.00 63.23 112 ASP A C 1
ATOM 669 O O . ASP A 1 112 ? 30.318 5.624 25.432 1.00 63.10 112 ASP A O 1
ATOM 674 N N . LEU A 1 113 ? 28.663 7.125 25.040 1.00 56.27 113 LEU A N 1
ATOM 675 C CA . LEU A 1 113 ? 29.447 8.075 24.243 1.00 53.41 113 LEU A CA 1
ATOM 676 C C . LEU A 1 113 ? 30.525 8.755 25.097 1.00 60.73 113 LEU A C 1
ATOM 677 O O . LEU A 1 113 ? 31.640 8.962 24.612 1.00 59.81 113 LEU A O 1
ATOM 682 N N . ALA A 1 114 ? 30.189 9.092 26.362 1.00 60.27 114 ALA A N 1
ATOM 683 C CA . ALA A 1 114 ? 31.095 9.741 27.303 1.00 63.17 114 ALA A CA 1
ATOM 684 C C . ALA A 1 114 ? 32.250 8.810 27.722 1.00 71.98 114 ALA A C 1
ATOM 685 O O . ALA A 1 114 ? 33.366 9.284 27.941 1.00 71.71 114 ALA A O 1
ATOM 687 N N . ASP A 1 115 ? 31.981 7.489 27.802 1.00 72.43 115 ASP A N 1
ATOM 688 C CA . ASP A 1 115 ? 32.968 6.465 28.141 1.00 76.84 115 ASP A CA 1
ATOM 689 C C . ASP A 1 115 ? 33.726 5.942 26.898 1.00 81.43 115 ASP A C 1
ATOM 690 O O . ASP A 1 115 ? 34.647 5.136 27.044 1.00 83.54 115 ASP A O 1
ATOM 695 N N . SER A 1 116 ? 33.354 6.416 25.687 1.00 76.76 116 SER A N 1
ATOM 696 C CA . SER A 1 116 ? 33.950 5.989 24.415 1.00 75.70 116 SER A CA 1
ATOM 697 C C . SER A 1 116 ? 35.154 6.820 23.930 1.00 82.35 116 SER A C 1
ATOM 698 O O . SER A 1 116 ? 35.787 6.430 22.947 1.00 81.98 116 SER A O 1
ATOM 701 N N . PHE A 1 117 ? 35.455 7.964 24.567 1.00 80.67 117 PHE A N 1
ATOM 702 C CA . PHE A 1 117 ? 36.597 8.771 24.130 1.00 79.96 117 PHE A CA 1
ATOM 703 C C . PHE A 1 117 ? 37.527 9.113 25.274 1.00 88.61 117 PHE A C 1
ATOM 704 O O . PHE A 1 117 ? 37.085 9.172 26.419 1.00 90.46 117 PHE A O 1
ATOM 712 N N . THR A 1 118 ? 38.832 9.297 24.949 1.00 91.12 118 THR A N 1
ATOM 713 C CA . THR A 1 118 ? 39.981 9.586 25.829 1.00 93.79 118 THR A CA 1
ATOM 714 C C . THR A 1 118 ? 40.229 8.435 26.845 1.00 101.01 118 THR A C 1
ATOM 715 O O . THR A 1 118 ? 41.014 8.598 27.784 1.00 102.21 118 THR A O 1
ATOM 719 N N . GLY A 1 119 ? 39.621 7.273 26.585 0.00 98.96 119 GLY A N 1
ATOM 720 C CA . GLY A 1 119 ? 39.739 6.073 27.408 0.00 103.21 119 GLY A CA 1
ATOM 721 C C . GLY A 1 119 ? 39.426 4.770 26.694 0.00 109.34 119 GLY A C 1
ATOM 722 O O . GLY A 1 119 ? 39.046 3.792 27.345 0.00 112.17 119 GLY A O 1
ATOM 723 N N . THR A 1 120 ? 39.580 4.740 25.350 0.00 104.71 120 THR A N 1
ATOM 724 C CA . THR A 1 120 ? 39.343 3.550 24.515 0.00 107.00 120 THR A CA 1
ATOM 725 C C . THR A 1 120 ? 40.500 3.306 23.547 0.00 113.49 120 THR A C 1
ATOM 726 O O . THR A 1 120 ? 40.973 2.173 23.444 0.00 118.12 120 THR A O 1
ATOM 730 N N . GLU A 1 121 ? 40.941 4.363 22.827 0.00 107.25 121 GLU A N 1
ATOM 731 C CA . GLU A 1 121 ? 42.041 4.290 21.862 0.00 109.79 121 GLU A CA 1
ATOM 732 C C . GLU A 1 121 ? 43.415 4.066 22.547 0.00 118.10 121 GLU A C 1
ATOM 733 O O . GLU A 1 121 ? 44.076 3.102 22.154 0.00 122.75 121 GLU A O 1
ATOM 739 N N . PRO A 1 122 ? 43.893 4.852 23.557 0.00 113.63 122 PRO A N 1
ATOM 740 C CA . PRO A 1 122 ? 43.304 6.012 24.249 0.00 108.56 122 PRO A CA 1
ATOM 741 C C . PRO A 1 122 ? 43.880 7.362 23.782 0.00 109.73 122 PRO A C 1
ATOM 742 O O . PRO A 1 122 ? 44.843 7.871 24.366 0.00 110.59 122 PRO A O 1
ATOM 746 N N . GLU A 1 123 ? 43.289 7.943 22.723 0.00 102.97 123 GLU A N 1
ATOM 747 C CA . GLU A 1 123 ? 43.728 9.217 22.149 0.00 100.91 123 GLU A CA 1
ATOM 748 C C . GLU A 1 123 ? 43.034 10.420 22.779 0.00 100.45 123 GLU A C 1
ATOM 749 O O . GLU A 1 123 ? 41.820 10.392 22.994 0.00 97.19 123 GLU A O 1
ATOM 755 N N . VAL A 1 124 ? 43.815 11.477 23.071 0.00 97.00 124 VAL A N 1
ATOM 756 C CA . VAL A 1 124 ? 43.323 12.713 23.684 0.00 93.76 124 VAL A CA 1
ATOM 757 C C . VAL A 1 124 ? 42.632 13.593 22.631 0.00 94.77 124 VAL A C 1
ATOM 758 O O . VAL A 1 124 ? 43.286 14.093 21.712 0.00 95.37 124 VAL A O 1
ATOM 762 N N . HIS A 1 125 ? 41.304 13.758 22.768 0.00 88.27 125 HIS A N 1
ATOM 763 C CA . HIS A 1 125 ? 40.473 14.569 21.879 0.00 85.56 125 HIS A CA 1
ATOM 764 C C . HIS A 1 125 ? 40.026 15.840 22.591 0.00 87.48 125 HIS A C 1
ATOM 771 N N . LYS A 1 126 ? 40.966 16.704 22.974 1.00 85.29 126 LYS A N 1
ATOM 772 C CA . LYS A 1 126 ? 40.649 17.805 23.881 1.00 84.21 126 LYS A CA 1
ATOM 773 C C . LYS A 1 126 ? 40.654 19.161 23.176 1.00 86.58 126 LYS A C 1
ATOM 774 O O . LYS A 1 126 ? 39.673 19.899 23.275 1.00 84.70 126 LYS A O 1
ATOM 780 N N . THR A 1 127 ? 41.759 19.490 22.478 1.00 83.79 127 THR A N 1
ATOM 781 C CA . THR A 1 127 ? 41.916 20.745 21.729 1.00 83.78 127 THR A CA 1
ATOM 782 C C . THR A 1 127 ? 41.210 20.661 20.366 1.00 84.86 127 THR A C 1
ATOM 783 O O . THR A 1 127 ? 40.946 21.698 19.746 1.00 85.26 127 THR A O 1
ATOM 787 N N . SER A 1 128 ? 40.907 19.418 19.912 1.00 78.32 128 SER A N 1
ATOM 788 C CA . SER A 1 128 ? 40.251 19.080 18.639 1.00 75.87 128 SER A CA 1
ATOM 789 C C . SER A 1 128 ? 38.862 19.677 18.506 1.00 72.96 128 SER A C 1
ATOM 790 O O . SER A 1 128 ? 38.208 19.933 19.512 1.00 69.55 128 SER A O 1
ATOM 793 N N . VAL A 1 129 ? 38.405 19.874 17.258 1.00 68.47 129 VAL A N 1
ATOM 794 C CA . VAL A 1 129 ? 37.064 20.382 16.960 1.00 66.03 129 VAL A CA 1
ATOM 795 C C . VAL A 1 129 ? 36.049 19.310 17.414 1.00 65.86 129 VAL A C 1
ATOM 796 O O . VAL A 1 129 ? 35.038 19.654 18.038 1.00 63.89 129 VAL A O 1
ATOM 800 N N . VAL A 1 130 ? 36.368 18.010 17.159 1.00 60.64 130 VAL A N 1
ATOM 801 C CA . VAL A 1 130 ? 35.554 16.850 17.559 1.00 57.47 130 VAL A CA 1
ATOM 802 C C . VAL A 1 130 ? 35.557 16.752 19.085 1.00 58.06 130 VAL A C 1
ATOM 803 O O . VAL A 1 130 ? 34.490 16.645 19.6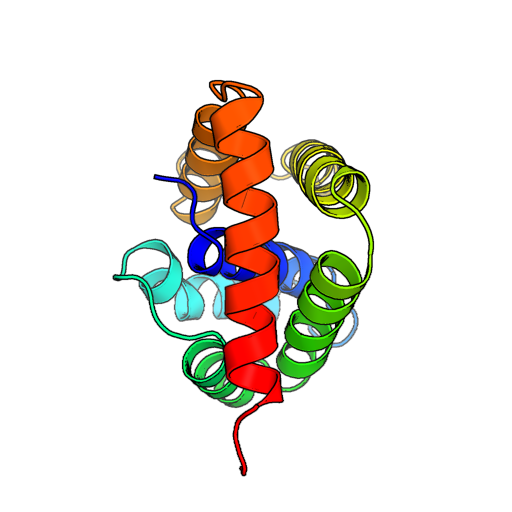83 1.00 55.74 130 VAL A O 1
ATOM 807 N N . GLY A 1 131 ? 36.747 16.837 19.681 1.00 55.30 131 GLY A N 1
ATOM 808 C CA . GLY A 1 131 ? 36.965 16.799 21.124 1.00 54.79 131 GLY A CA 1
ATOM 809 C C . GLY A 1 131 ? 36.199 17.867 21.872 1.00 56.14 131 GLY A C 1
ATOM 810 O O . GLY A 1 131 ? 35.527 17.562 22.858 1.00 55.51 131 GLY A O 1
ATOM 811 N N . LEU A 1 132 ? 36.256 19.116 21.375 1.00 52.69 132 LEU A N 1
ATOM 812 C CA . LEU A 1 132 ? 35.532 20.251 21.951 1.00 52.57 132 LEU A CA 1
ATOM 813 C C . LEU A 1 132 ? 34.032 20.086 21.769 1.00 55.01 132 LEU A C 1
ATOM 814 O O . LEU A 1 132 ? 33.275 20.417 22.684 1.00 55.98 132 LEU A O 1
ATOM 819 N N . PHE A 1 133 ? 33.608 19.522 20.620 1.00 49.33 133 PHE A N 1
ATOM 820 C CA . PHE A 1 133 ? 32.202 19.249 20.318 1.00 46.82 133 PHE A CA 1
ATOM 821 C C . PHE A 1 133 ? 31.641 18.174 21.258 1.00 48.68 133 PHE A C 1
ATOM 822 O O . PHE A 1 133 ? 30.533 18.337 21.764 1.00 47.03 133 PHE A O 1
ATOM 830 N N . LEU A 1 134 ? 32.401 17.082 21.483 1.00 45.82 134 LEU A N 1
ATOM 831 C CA . LEU A 1 134 ? 31.999 15.987 22.368 1.00 46.14 134 LEU A CA 1
ATOM 832 C C . LEU A 1 134 ? 31.862 16.510 23.790 1.00 52.02 134 LEU A C 1
ATOM 833 O O . LEU A 1 134 ? 30.838 16.275 24.426 1.00 51.70 134 LEU A O 1
ATOM 838 N N . ARG A 1 135 ? 32.858 17.299 24.240 1.00 50.30 135 ARG A N 1
ATOM 839 C CA . ARG A 1 135 ? 32.920 17.953 25.543 1.00 50.83 135 ARG A CA 1
ATOM 840 C C . ARG A 1 135 ? 31.716 18.886 25.750 1.00 53.66 135 ARG A C 1
ATOM 841 O O . ARG A 1 135 ? 30.959 18.694 26.702 1.00 53.22 135 ARG A O 1
ATOM 849 N N . HIS A 1 136 ? 31.530 19.872 24.849 1.00 51.14 136 HIS A N 1
ATOM 850 C CA . HIS A 1 136 ? 30.434 20.841 24.927 1.00 52.45 136 HIS A CA 1
ATOM 851 C C . HIS A 1 136 ? 29.048 20.214 24.821 1.00 53.01 136 HIS A C 1
ATOM 852 O O . HIS A 1 136 ? 28.121 20.753 25.429 1.00 54.28 136 HIS A O 1
ATOM 859 N N . MET A 1 137 ? 28.898 19.074 24.104 1.00 45.91 137 MET A N 1
ATOM 860 C CA . MET A 1 137 ? 27.600 18.384 24.021 1.00 44.77 137 MET A CA 1
ATOM 861 C C . MET A 1 137 ? 27.288 17.636 25.319 1.00 51.01 137 MET A C 1
ATOM 862 O O . MET A 1 137 ? 26.169 17.754 25.817 1.00 50.30 137 MET A O 1
ATOM 867 N N . ILE A 1 138 ? 28.277 16.870 25.865 1.00 49.03 138 ILE A N 1
ATOM 868 C CA . ILE A 1 138 ? 28.131 16.102 27.107 1.00 51.32 138 ILE A CA 1
ATOM 869 C C . ILE A 1 138 ? 27.940 17.050 28.302 1.00 57.73 138 ILE A C 1
ATOM 870 O O . ILE A 1 138 ? 27.133 16.746 29.180 1.00 59.53 138 ILE A O 1
ATOM 875 N N . LEU A 1 139 ? 28.651 18.203 28.322 1.00 55.55 139 LEU A N 1
ATOM 876 C CA . LEU A 1 139 ? 28.511 19.194 29.395 1.00 57.97 139 LEU A CA 1
ATOM 877 C C . LEU A 1 139 ? 27.129 19.843 29.357 1.00 61.54 139 LEU A C 1
ATOM 878 O O . LEU A 1 139 ? 26.443 19.831 30.378 1.00 63.61 139 LEU A O 1
ATOM 883 N N . ALA A 1 140 ? 26.702 20.374 28.179 1.00 55.46 140 ALA A N 1
ATOM 884 C CA . ALA A 1 140 ? 25.385 21.006 28.014 1.00 55.97 140 ALA A CA 1
ATOM 885 C C . ALA A 1 140 ? 24.257 20.014 28.285 1.00 61.58 140 ALA A C 1
ATOM 886 O O . ALA A 1 140 ? 23.222 20.418 28.824 1.00 64.61 140 ALA A O 1
ATOM 888 N N . TYR A 1 141 ? 24.479 18.711 27.971 1.00 56.50 141 TYR A N 1
ATOM 889 C CA . TYR A 1 141 ? 23.526 17.638 28.253 1.00 57.41 141 TYR A CA 1
ATOM 890 C C . TYR A 1 141 ? 23.363 17.448 29.757 1.00 65.17 141 TYR A C 1
ATOM 891 O O . TYR A 1 141 ? 22.230 17.390 30.220 1.00 66.47 141 TYR A O 1
ATOM 900 N N . ASN A 1 142 ? 24.484 17.320 30.504 1.00 63.86 142 ASN A N 1
ATOM 901 C CA . ASN A 1 142 ? 24.509 17.107 31.959 1.00 67.89 142 ASN A CA 1
ATOM 902 C C . ASN A 1 142 ? 23.931 18.278 32.763 1.00 75.96 142 ASN A C 1
ATOM 903 O O . ASN A 1 142 ? 23.344 18.049 33.820 1.00 79.12 142 ASN A O 1
ATOM 908 N N . LYS A 1 143 ? 24.083 19.527 32.269 1.00 73.40 143 LYS A N 1
ATOM 909 C CA . LYS A 1 143 ? 23.517 20.722 32.912 1.00 78.07 143 LYS A CA 1
ATOM 910 C C . LYS A 1 143 ? 22.073 20.834 32.407 1.00 86.02 143 LYS A C 1
ATOM 911 O O . LYS A 1 143 ? 21.632 21.873 31.903 1.00 86.84 143 LYS A O 1
ATOM 917 N N . LEU A 1 144 ? 21.352 19.712 32.545 1.00 84.12 144 LEU A N 1
ATOM 918 C CA . LEU A 1 144 ? 20.022 19.472 32.032 1.00 84.14 144 LEU A CA 1
ATOM 919 C C . LEU A 1 144 ? 18.909 20.309 32.672 1.00 90.41 144 LEU A C 1
ATOM 920 O O . LEU A 1 144 ? 18.882 21.528 32.536 1.00 92.19 144 LEU A O 1
ATOM 925 N N . SER A 1 145 ? 17.980 19.616 33.309 1.00 87.24 145 SER A N 1
ATOM 926 C CA . SER A 1 145 ? 16.708 19.949 33.930 1.00 90.91 145 SER A CA 1
ATOM 927 C C . SER A 1 145 ? 15.936 18.796 33.334 1.00 90.51 145 SER A C 1
ATOM 928 O O . SER A 1 145 ? 15.946 18.638 32.104 1.00 85.69 145 SER A O 1
ATOM 931 N N . PHE A 1 146 ? 15.385 17.916 34.186 1.00 88.64 146 PHE A N 1
ATOM 932 C CA . PHE A 1 146 ? 14.654 16.731 33.732 1.00 86.63 146 PHE A CA 1
ATOM 933 C C . PHE A 1 146 ? 13.587 17.060 32.681 1.00 86.30 146 PHE A C 1
ATOM 934 O O . PHE A 1 146 ? 13.389 16.268 31.758 1.00 81.02 146 PHE A O 1
ATOM 942 N N . SER A 1 147 ? 12.952 18.254 32.804 1.00 85.30 147 SER A N 1
ATOM 943 C CA . SER A 1 147 ? 11.957 18.805 31.874 1.00 83.75 147 SER A CA 1
ATOM 944 C C . SER A 1 147 ? 12.601 18.966 30.497 1.00 80.58 147 SER A C 1
ATOM 945 O O . SER A 1 147 ? 12.068 18.455 29.517 1.00 77.02 147 SER A O 1
ATOM 948 N N . GLN A 1 148 ? 13.778 19.634 30.452 1.00 75.14 148 GLN A N 1
ATOM 949 C CA . GLN A 1 148 ? 14.552 19.900 29.243 1.00 69.70 148 GLN A CA 1
ATOM 950 C C . GLN A 1 148 ? 15.033 18.614 28.554 1.00 70.13 148 GLN A C 1
ATOM 951 O O . GLN A 1 148 ? 15.016 18.551 27.318 1.00 65.39 148 GLN A O 1
ATOM 957 N N . VAL A 1 149 ? 15.413 17.579 29.350 1.00 68.31 149 VAL A N 1
ATOM 958 C CA . VAL A 1 149 ? 15.850 16.268 28.837 1.00 64.84 149 VAL A CA 1
ATOM 959 C C . VAL A 1 149 ? 14.669 15.518 28.217 1.00 66.89 149 VAL A C 1
ATOM 960 O O . VAL A 1 149 ? 14.814 14.943 27.133 1.00 62.28 149 VAL A O 1
ATOM 964 N N . TYR A 1 150 ? 13.498 15.548 28.891 1.00 67.85 150 TYR A N 1
ATOM 965 C CA . TYR A 1 150 ? 12.275 14.907 28.400 1.00 67.48 150 TYR A CA 1
ATOM 966 C C . TYR A 1 150 ? 11.834 15.569 27.089 1.00 66.97 150 TYR A C 1
ATOM 967 O O . TYR A 1 150 ? 11.526 14.859 26.130 1.00 62.92 150 TYR A O 1
ATOM 976 N N . LYS A 1 151 ? 11.856 16.924 27.033 1.00 64.92 151 LYS A N 1
ATOM 977 C CA . LYS A 1 151 ? 11.498 17.690 25.828 1.00 62.96 151 LYS A CA 1
ATOM 978 C C . LYS A 1 151 ? 12.526 17.470 24.708 1.00 62.29 151 LYS A C 1
ATOM 979 O O . LYS A 1 151 ? 12.185 17.615 23.534 1.00 60.81 151 LYS A O 1
ATOM 985 N N . LEU A 1 152 ? 13.768 17.077 25.068 1.00 55.37 152 LEU A N 1
ATOM 986 C CA . LEU A 1 152 ? 14.809 16.766 24.089 1.00 50.45 152 LEU A CA 1
ATOM 987 C C . LEU A 1 152 ? 14.523 15.416 23.425 1.00 51.93 152 LEU A C 1
ATOM 988 O O . LEU A 1 152 ? 14.647 15.299 22.201 1.00 47.89 152 LEU A O 1
ATOM 993 N N . TYR A 1 153 ? 14.117 14.413 24.224 1.00 50.90 153 TYR A N 1
ATOM 994 C CA . TYR A 1 153 ? 13.778 13.089 23.711 1.00 50.26 153 TYR A CA 1
ATOM 995 C C . TYR A 1 153 ? 12.534 13.121 22.819 1.00 54.48 153 TYR A C 1
ATOM 996 O O . TYR A 1 153 ? 12.522 12.433 21.799 1.00 52.49 153 TYR A O 1
ATOM 1005 N N . THR A 1 154 ? 11.507 13.925 23.178 1.00 53.46 154 THR A N 1
ATOM 1006 C CA . THR A 1 154 ? 10.294 14.039 22.353 1.00 53.69 154 THR A CA 1
ATOM 1007 C C . THR A 1 154 ? 10.645 14.723 21.023 1.00 55.31 154 THR A C 1
ATOM 1008 O O . THR A 1 154 ? 10.223 14.248 19.966 1.00 52.97 154 THR A O 1
ATOM 1012 N N . SER A 1 155 ? 11.490 15.781 21.079 1.00 52.19 155 SER A N 1
ATOM 1013 C CA . SER A 1 155 ? 12.001 16.509 19.907 1.00 50.07 155 SER A CA 1
ATOM 1014 C C . SER A 1 155 ? 12.736 15.555 18.971 1.00 49.89 155 SER A C 1
ATOM 1015 O O . SER A 1 155 ? 12.628 15.695 17.753 1.00 47.99 155 SER A O 1
ATOM 1018 N N . LEU A 1 156 ? 13.480 14.588 19.552 1.00 45.33 156 LEU A N 1
ATOM 1019 C CA . LEU A 1 156 ? 14.241 13.580 18.825 1.00 42.45 156 LEU A CA 1
ATOM 1020 C C . LEU A 1 156 ? 13.311 12.618 18.099 1.00 44.06 156 LEU A C 1
ATOM 1021 O O . LEU A 1 156 ? 13.577 12.263 16.946 1.00 41.82 156 LEU A O 1
ATOM 1026 N N . GLN A 1 157 ? 12.241 12.184 18.779 1.00 42.41 157 GLN A N 1
ATOM 1027 C CA . GLN A 1 157 ? 11.227 11.305 18.196 1.00 42.11 157 GLN A CA 1
ATOM 1028 C C . GLN A 1 157 ? 10.553 11.994 17.007 1.00 44.27 157 GLN A C 1
ATOM 1029 O O . GLN A 1 157 ? 10.433 11.369 15.963 1.00 43.90 157 GLN A O 1
ATOM 1035 N N . GLN A 1 158 ? 10.187 13.295 17.140 1.00 41.22 158 GLN A N 1
ATOM 1036 C CA . GLN A 1 158 ? 9.572 14.105 16.071 1.00 40.80 158 GLN A CA 1
ATOM 1037 C C . GLN A 1 158 ? 10.549 14.312 14.910 1.00 43.36 158 GLN A C 1
ATOM 1038 O O . GLN A 1 158 ? 10.130 14.320 13.755 1.00 43.92 158 GLN A O 1
ATOM 1044 N N .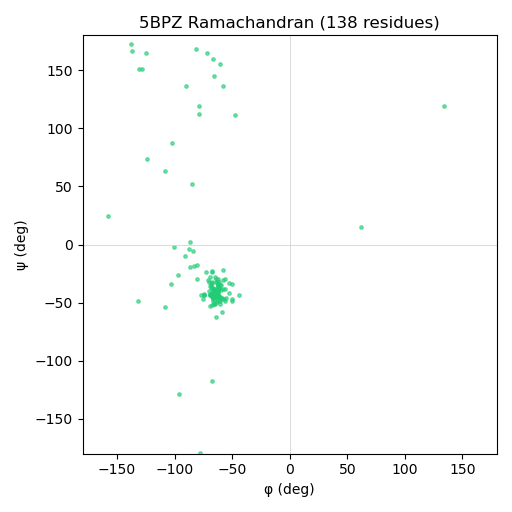 TYR A 1 159 ? 11.841 14.512 15.226 1.00 38.48 159 TYR A N 1
ATOM 1045 C CA . TYR A 1 159 ? 12.930 14.689 14.255 1.00 36.55 159 TYR A CA 1
ATOM 1046 C C . TYR A 1 159 ? 13.030 13.445 13.389 1.00 40.54 159 TYR A C 1
ATOM 1047 O O . TYR A 1 159 ? 13.068 13.566 12.171 1.00 40.73 159 TYR A O 1
ATOM 1056 N N . PHE A 1 160 ? 13.031 12.250 14.014 1.00 38.27 160 PHE A N 1
ATOM 1057 C CA . PHE A 1 160 ? 13.082 10.991 13.275 1.00 37.68 160 PHE A CA 1
ATOM 1058 C C . PHE A 1 160 ? 11.796 10.759 12.478 1.00 39.34 160 PHE A C 1
ATOM 1059 O O . PHE A 1 160 ? 11.870 10.348 11.322 1.00 38.15 160 PHE A O 1
ATOM 1067 N N . GLN A 1 161 ? 10.632 10.997 13.108 1.00 36.48 161 GLN A N 1
ATOM 1068 C CA . GLN A 1 161 ? 9.316 10.843 12.489 1.00 37.11 161 GLN A CA 1
ATOM 1069 C C . GLN A 1 161 ? 9.154 11.667 11.232 1.00 41.68 161 GLN A C 1
ATOM 1070 O O . GLN A 1 161 ? 8.579 11.175 10.261 1.00 41.27 161 GLN A O 1
ATOM 1076 N N . SER A 1 162 ? 9.712 12.890 11.224 1.00 38.87 162 SER A N 1
ATOM 1077 C CA . SER A 1 162 ? 9.676 13.800 10.072 1.00 39.39 162 SER A CA 1
ATOM 1078 C C . SER A 1 162 ? 10.353 13.183 8.835 1.00 43.72 162 SER A C 1
ATOM 1079 O O . SER A 1 162 ? 9.911 13.424 7.709 1.00 44.48 162 SER A O 1
ATOM 1082 N N . ASP A 1 163 ? 11.417 12.385 9.051 1.00 39.73 163 ASP A N 1
ATOM 1083 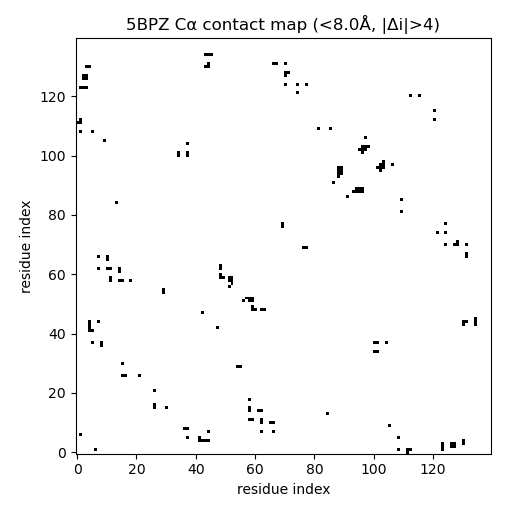C CA . ASP A 1 163 ? 12.158 11.691 7.992 1.00 39.24 163 ASP A CA 1
ATOM 1084 C C . ASP A 1 163 ? 11.391 10.465 7.510 1.00 42.10 163 ASP A C 1
ATOM 1085 O O . ASP A 1 163 ? 11.319 10.213 6.314 1.00 42.09 163 ASP A O 1
ATOM 1090 N N . GLU A 1 164 ? 10.830 9.708 8.454 1.00 39.20 164 GLU A N 1
ATOM 1091 C CA . GLU A 1 164 ? 10.037 8.508 8.236 1.00 39.96 164 GLU A CA 1
ATOM 1092 C C . GLU A 1 164 ? 8.768 8.821 7.437 1.00 42.84 164 GLU A C 1
ATOM 1093 O O . GLU A 1 164 ? 8.328 7.991 6.648 1.00 42.67 164 GLU A O 1
ATOM 1099 N N . ASN A 1 165 ? 8.184 10.018 7.643 1.00 39.53 165 ASN A N 1
ATOM 1100 C CA . ASN A 1 165 ? 6.960 10.464 6.968 1.00 39.51 165 ASN A CA 1
ATOM 1101 C C . ASN A 1 165 ? 7.160 10.821 5.499 1.00 44.23 165 ASN A C 1
ATOM 1102 O O . ASN A 1 165 ? 6.198 10.795 4.739 1.00 43.49 165 ASN A O 1
ATOM 1107 N N . LEU A 1 166 ? 8.396 11.169 5.102 1.00 41.83 166 LEU A N 1
ATOM 1108 C CA . LEU A 1 166 ? 8.682 11.566 3.720 1.00 42.95 166 LEU A CA 1
ATOM 1109 C C . LEU A 1 166 ? 8.314 10.493 2.711 1.00 47.42 166 LEU A C 1
ATOM 1110 O O . LEU A 1 166 ? 8.562 9.310 2.961 1.00 46.93 166 LEU A O 1
ATOM 1115 N N . TYR A 1 167 ? 7.675 10.900 1.596 1.00 44.68 167 TYR A N 1
ATOM 1116 C CA . TYR A 1 167 ? 7.296 9.991 0.515 1.00 45.19 167 TYR A CA 1
ATOM 1117 C C . TYR A 1 167 ? 8.553 9.355 -0.095 1.00 49.68 167 TYR A C 1
ATOM 1118 O O . TYR A 1 167 ? 8.550 8.153 -0.368 1.00 49.99 167 TYR A O 1
ATOM 1127 N N . PHE A 1 168 ? 9.628 10.150 -0.273 1.00 46.86 168 PHE A N 1
ATOM 1128 C CA . PHE A 1 168 ? 10.907 9.673 -0.818 1.00 49.31 168 PHE A CA 1
ATOM 1129 C C . PHE A 1 168 ? 11.879 9.238 0.296 1.00 62.81 168 PHE A C 1
ATOM 1130 O O . PHE A 1 168 ? 12.351 10.104 1.067 1.00 63.36 168 PHE A O 1
#

Secondary structure (P-SEA, 3-state):
cccaaaaaaaaaaaaaaacccccaaaaaaaaaaaccccccccccaaaaaaaaaaccccaaaaaaaaaaaaaaccaaaaaaaaaaaaacccccccccccccaaaaaaaaaaaaaaaccaaaaaaaaaaaaaaaaaaaaccc

B-factor: mean 59.47, std 21.56, range [27.89, 145.33]

Foldseek 3Di:
DQALLLLLLLLLLVLLVVDPPDDPVLSVVVVVVCLCSLVDDGDALQVVLVVCCVRPVPCSVVSLVLLVCLLVDDLVSSVVSLVVSVCCECPPVVDDCPVPSVNVSNVVNSVVVVVADVVRSVVRSVSSNVSSVVNVPDPD

Sequence (140 aa):
WVTPYKISVLVLLSEMSKNTKISLVEKRRLNKQILPLLQGPDMTLSKLIKIVEECCPNVSSSVHIRIKLMAEGELKDMEQFFDDLADSFTGTEPEVHKTSVVGLFLRHMILAYNKLSFSQVYKLYTSLQQYFQSDENLYF

Radius of gyration: 14.53 Å; Cα contacts (8 Å, |Δi|>4): 100; chains: 1; bounding box: 37×27×35 Å

Solvent-accessible surface area: 8442 Å² total; per-residue (Å²): 189,22,44,17,2,24,0,0,0,0,0,0,10,13,22,6,77,121,16,134,163,36,56,87,72,75,33,126,147,28,45,144,114,3,49,92,15,16,130,27,116,73,35,90,1,19,111,0,18,122,56,0,88,157,32,3,90,67,6,2,68,51,0,42,78,58,0,60,118,10,8,108,26,112,30,135,38,0,57,105,10,4,97,87,6,45,117,51,41,58,56,90,86,106,75,105,54,129,133,48,62,21,2,72,18,11,128,71,0,24,64,35,19,80,139,69,54,134,70,120,5,110,130,19,10,44,43,0,50,116,32,3,89,69,26,93,116,93,229,229

InterPro domains:
  IPR016024 Armadillo-type fold [SSF48371] (33-228)
  IPR026000 Anaphase-promoting complex subunit 5 domain [PF12862] (257-319)
  IPR037679 Anaphase-promoting complex subunit 5 [PTHR12830] (1-319)
  IPR048968 Anaphase-promoting complex subunit 5, N-terminal domain [PF21371] (23-167)

Nearest PDB structures (foldseek):
  5bpz-assembly1_A  TM=1.007E+00  e=8.849E-20  Xenopus laevis
  5a31-assembly1_O  TM=9.025E-01  e=1.309E-12  Homo sapiens
  4ui9-assembly1_O  TM=9.025E-01  e=1.309E-12  Homo sapiens
  6tnt-assembly1_O  TM=9.061E-01  e=3.080E-12  Homo sapiens
  9gaw-assembly1_O  TM=9.032E-01  e=3.767E-12  Homo sapiens

Organism: Xenopus laevis (NCBI:txid8355)